Protein AF-A5HHH6-F1 (afdb_monomer_lite)

InterPro domains:
  IPR032675 Leucine-rich repeat domain superfamily [G3DSA:3.80.10.10] (1-51)

Radius of gyration: 11.25 Å; chains: 1; bounding box: 24×21×28 Å

pLDDT: mean 87.02, std 10.76, range [53.34, 97.0]

Sequence (51 aa):
CSCYVSSGNGLRYSDCYRKGLSSVPAGSPDNTQVLYLQENRIQSLPEGAFD

Organism: Petromyzon marinus (NCBI:txid7757)

Structure (mmCIF, N/CA/C/O backbone):
data_AF-A5HHH6-F1
#
_entry.id   AF-A5HHH6-F1
#
loop_
_atom_site.group_PDB
_atom_site.id
_atom_site.type_symbol
_atom_site.label_atom_id
_atom_site.label_alt_id
_atom_site.label_comp_id
_atom_site.label_asym_id
_atom_site.label_entity_id
_atom_site.label_seq_id
_atom_site.pdbx_PDB_ins_code
_atom_site.Cartn_x
_atom_site.Cartn_y
_atom_site.Cartn_z
_atom_site.occupancy
_atom_site.B_iso_or_equiv
_atom_site.auth_seq_id
_atom_site.auth_comp_id
_atom_site.auth_asym_id
_atom_site.auth_atom_id
_atom_site.pdbx_PDB_model_num
ATOM 1 N N . CYS A 1 1 ? -3.358 6.609 -0.388 1.00 87.56 1 CYS A N 1
ATOM 2 C CA . CYS A 1 1 ? -2.034 6.069 -0.746 1.00 87.56 1 CYS A CA 1
ATOM 3 C C . CYS A 1 1 ? -1.609 6.674 -2.072 1.00 87.56 1 CYS A C 1
ATOM 5 O O . CYS A 1 1 ? -2.489 7.113 -2.808 1.00 87.56 1 CYS A O 1
ATOM 7 N N . SER A 1 2 ? -0.314 6.730 -2.364 1.00 90.44 2 SER A N 1
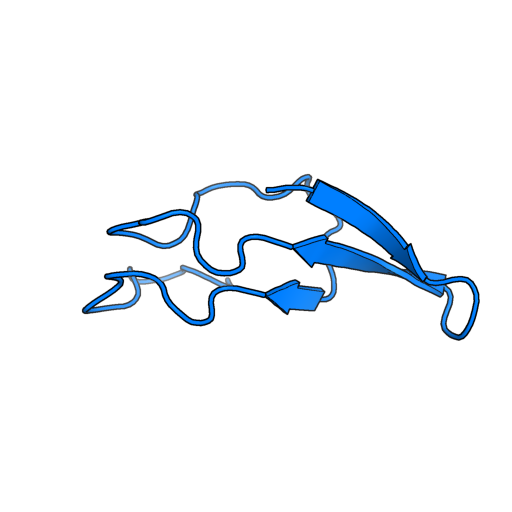ATOM 8 C CA . SER A 1 2 ? 0.205 7.190 -3.656 1.00 90.44 2 SER A CA 1
ATOM 9 C C . SER A 1 2 ? 0.676 5.988 -4.464 1.00 90.44 2 SER A C 1
ATOM 11 O O . SER A 1 2 ? 1.420 5.165 -3.944 1.00 90.44 2 SER A O 1
ATOM 13 N N . CYS A 1 3 ? 0.247 5.876 -5.718 1.00 90.50 3 CYS A N 1
ATOM 14 C CA . CYS A 1 3 ? 0.655 4.779 -6.594 1.00 90.50 3 CYS A CA 1
ATOM 15 C C . CYS A 1 3 ? 1.714 5.266 -7.582 1.00 90.50 3 CYS A C 1
ATOM 17 O O . CYS A 1 3 ? 1.514 6.297 -8.225 1.00 90.50 3 CYS A O 1
ATOM 19 N N . TYR A 1 4 ? 2.812 4.528 -7.730 1.00 91.38 4 TYR A N 1
ATOM 20 C CA . TYR A 1 4 ? 3.862 4.851 -8.699 1.00 91.38 4 TYR A CA 1
ATOM 21 C C . TYR A 1 4 ? 4.583 3.596 -9.194 1.00 91.38 4 TYR A C 1
ATOM 23 O O . TYR A 1 4 ? 4.562 2.554 -8.546 1.00 91.38 4 TYR A O 1
ATOM 31 N N . VAL A 1 5 ? 5.222 3.693 -10.359 1.00 93.50 5 VAL A N 1
ATOM 32 C CA . VAL A 1 5 ? 6.130 2.658 -10.868 1.00 93.50 5 VAL A CA 1
ATOM 33 C C . VAL A 1 5 ? 7.556 3.134 -10.627 1.00 93.50 5 VAL A C 1
ATOM 35 O O . VAL A 1 5 ? 7.897 4.256 -10.997 1.00 93.50 5 VAL A O 1
ATOM 38 N N . SER A 1 6 ? 8.379 2.315 -9.977 1.00 93.00 6 SER A N 1
ATOM 39 C CA . SER A 1 6 ? 9.785 2.651 -9.752 1.00 93.00 6 SER A CA 1
ATOM 40 C C . SER A 1 6 ? 10.586 2.436 -11.029 1.00 93.00 6 SER A C 1
ATOM 42 O O . SER A 1 6 ? 10.621 1.333 -11.572 1.00 93.00 6 SER A O 1
ATOM 44 N N . SER A 1 7 ? 11.290 3.471 -11.482 1.00 92.44 7 SER A N 1
ATOM 45 C CA . SER A 1 7 ? 12.120 3.400 -12.690 1.00 92.44 7 SER A CA 1
ATOM 46 C C . SER A 1 7 ? 13.305 2.435 -12.568 1.00 92.44 7 SER A C 1
ATOM 48 O O . SER A 1 7 ? 13.861 2.039 -13.584 1.00 92.44 7 SER A O 1
ATOM 50 N N . GLY A 1 8 ? 13.712 2.058 -11.349 1.00 94.31 8 GLY A N 1
ATOM 51 C CA . GLY A 1 8 ? 14.879 1.195 -11.131 1.00 94.31 8 GLY A CA 1
ATOM 52 C C . GLY A 1 8 ? 14.609 -0.297 -11.331 1.00 94.31 8 GLY A C 1
ATOM 53 O O . GLY A 1 8 ? 15.490 -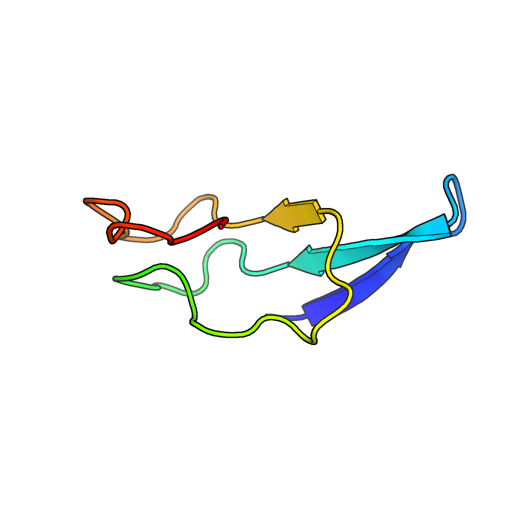1.025 -11.772 1.00 94.31 8 GLY A O 1
ATOM 54 N N . ASN A 1 9 ? 13.400 -0.760 -11.007 1.00 93.88 9 ASN A N 1
ATOM 55 C CA . ASN A 1 9 ? 13.030 -2.180 -11.064 1.00 93.88 9 ASN A CA 1
ATOM 56 C C . ASN A 1 9 ? 11.701 -2.436 -11.792 1.00 93.88 9 ASN A C 1
ATOM 58 O O . ASN A 1 9 ? 11.283 -3.584 -11.907 1.00 93.88 9 ASN A O 1
ATOM 62 N N . GLY A 1 10 ? 11.026 -1.386 -12.270 1.00 92.62 10 GLY A N 1
ATOM 63 C CA . GLY A 1 10 ? 9.733 -1.480 -12.945 1.00 92.62 10 GLY A CA 1
ATOM 64 C C . GLY A 1 10 ? 8.582 -1.897 -12.031 1.00 92.62 10 GLY A C 1
ATOM 65 O O . GLY A 1 10 ? 7.473 -2.098 -12.525 1.00 92.62 10 GLY A O 1
ATOM 66 N N . LEU A 1 11 ? 8.813 -2.025 -10.718 1.00 92.81 11 LEU A N 1
ATOM 67 C CA . LEU A 1 11 ? 7.783 -2.503 -9.810 1.00 92.81 11 LEU A CA 1
ATOM 68 C C . LEU A 1 11 ? 6.757 -1.412 -9.531 1.00 92.81 11 LEU A C 1
ATOM 70 O O . LEU A 1 11 ? 7.085 -0.224 -9.444 1.00 92.81 11 LEU A O 1
ATOM 74 N N . ARG A 1 12 ? 5.505 -1.829 -9.358 1.00 91.88 12 ARG A N 1
ATOM 75 C CA . ARG A 1 12 ? 4.399 -0.937 -9.007 1.00 91.88 12 ARG A CA 1
ATOM 76 C C . ARG A 1 12 ? 4.228 -0.884 -7.489 1.00 91.88 12 ARG A C 1
ATOM 78 O O . ARG A 1 12 ? 3.907 -1.886 -6.851 1.00 91.88 12 ARG A O 1
ATOM 85 N N . TYR A 1 13 ? 4.436 0.302 -6.935 1.00 91.69 13 TYR A N 1
ATOM 86 C CA . TYR A 1 13 ? 4.361 0.606 -5.513 1.00 91.69 13 TYR A CA 1
ATOM 87 C C . TYR A 1 13 ? 3.025 1.261 -5.175 1.00 91.69 13 TYR A C 1
ATOM 89 O O . TYR A 1 13 ? 2.547 2.134 -5.906 1.00 91.69 13 TYR A O 1
ATOM 97 N N . SER A 1 14 ? 2.467 0.883 -4.029 1.00 91.62 14 SER A N 1
ATOM 98 C CA . SER A 1 14 ? 1.391 1.607 -3.360 1.00 91.62 14 SER A CA 1
ATOM 99 C C . SER A 1 14 ? 1.901 2.084 -2.005 1.00 91.62 14 SER A C 1
ATOM 101 O O . SER A 1 14 ? 2.139 1.293 -1.091 1.00 91.62 14 SER A O 1
ATOM 103 N N . ASP A 1 15 ? 2.114 3.390 -1.889 1.00 92.38 15 ASP A N 1
ATOM 104 C CA . ASP A 1 15 ? 2.640 4.018 -0.686 1.00 92.38 15 ASP A CA 1
ATOM 105 C C . ASP A 1 15 ? 1.510 4.550 0.203 1.00 92.38 15 ASP A C 1
ATOM 107 O O . ASP A 1 15 ? 0.866 5.573 -0.077 1.00 92.38 15 ASP A O 1
ATOM 111 N N . CYS A 1 16 ? 1.247 3.820 1.283 1.00 92.88 16 CYS A N 1
ATOM 112 C CA . CYS A 1 16 ? 0.306 4.168 2.338 1.00 92.88 16 CYS A CA 1
ATOM 113 C C . CYS A 1 16 ? 1.013 4.550 3.650 1.00 92.88 16 CYS A C 1
ATOM 115 O O . CYS A 1 16 ? 0.391 4.471 4.717 1.00 92.88 16 CYS A O 1
ATOM 117 N N . TYR A 1 17 ? 2.279 4.970 3.596 1.00 95.12 17 TYR A N 1
ATOM 118 C CA . TYR A 1 17 ? 3.031 5.388 4.773 1.00 95.12 17 TYR A CA 1
ATOM 119 C C . TYR A 1 17 ? 2.299 6.494 5.544 1.00 95.12 17 TYR A C 1
ATOM 121 O O . TYR A 1 17 ? 1.843 7.492 4.967 1.00 95.12 17 TYR A O 1
ATOM 129 N N . ARG A 1 18 ? 2.173 6.293 6.862 1.00 96.56 18 ARG A N 1
ATOM 130 C CA . ARG A 1 18 ? 1.627 7.267 7.819 1.00 96.56 18 ARG A CA 1
AT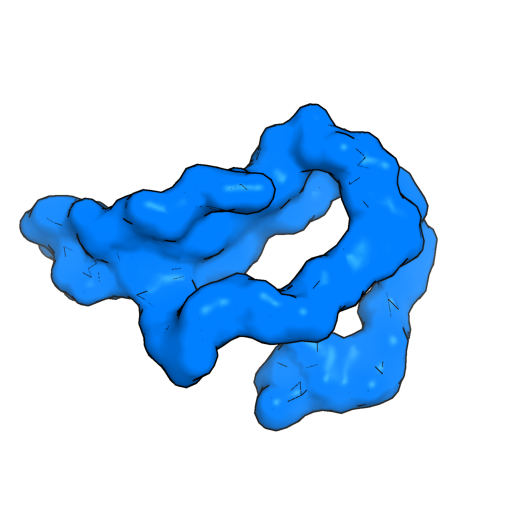OM 131 C C . ARG A 1 18 ? 0.280 7.874 7.401 1.00 96.56 18 ARG A C 1
ATOM 133 O O . ARG A 1 18 ? 0.041 9.075 7.537 1.00 96.56 18 ARG A O 1
ATOM 140 N N . LYS A 1 19 ? -0.628 7.044 6.882 1.00 94.25 19 LYS A N 1
ATOM 141 C CA . LYS A 1 19 ? -1.983 7.463 6.474 1.00 94.25 19 LYS A CA 1
ATOM 142 C C . LYS A 1 19 ? -3.030 7.323 7.583 1.00 94.25 19 LYS A C 1
ATOM 144 O O . LYS A 1 19 ? -4.172 7.718 7.376 1.00 94.25 19 LYS A O 1
ATOM 149 N N . GLY A 1 20 ? -2.653 6.809 8.756 1.00 95.31 20 GLY A N 1
ATOM 150 C CA . GLY A 1 20 ? -3.567 6.612 9.885 1.00 95.31 20 GLY A CA 1
ATOM 151 C C . GLY A 1 20 ? -4.553 5.459 9.681 1.00 95.31 20 GLY A C 1
ATOM 152 O O . GLY A 1 20 ? -5.614 5.457 10.299 1.00 95.31 20 GLY A O 1
ATOM 153 N N . LEU A 1 21 ? -4.212 4.496 8.821 1.00 93.12 21 LEU A N 1
ATOM 154 C CA . LEU A 1 21 ? -5.056 3.347 8.497 1.00 93.12 21 LEU A CA 1
ATOM 155 C C . LEU A 1 21 ? -5.222 2.434 9.717 1.00 93.12 21 LEU A C 1
ATOM 157 O O . LEU A 1 21 ? -4.249 2.156 10.414 1.00 93.12 21 LEU A O 1
ATOM 161 N N . SER A 1 22 ? -6.440 1.960 9.965 1.00 94.00 22 SER A N 1
ATOM 162 C CA . SER A 1 22 ? -6.752 0.967 11.005 1.00 94.00 22 SER A CA 1
ATOM 163 C C . SER A 1 22 ? -6.840 -0.463 10.466 1.00 94.00 22 SER A C 1
ATOM 165 O O . SER A 1 22 ? -6.832 -1.411 11.244 1.00 94.00 22 SER A O 1
ATOM 167 N N . SER A 1 23 ? -6.896 -0.625 9.146 1.00 90.69 23 SER A N 1
ATOM 168 C CA . SER A 1 23 ? -6.916 -1.907 8.445 1.00 90.69 23 SER A CA 1
ATOM 169 C C . SER A 1 23 ? -6.076 -1.831 7.171 1.00 90.69 23 SER A C 1
ATOM 171 O O . SER A 1 23 ? -5.759 -0.742 6.680 1.00 90.69 23 SER A O 1
ATOM 173 N N . VAL A 1 24 ? -5.705 -2.996 6.635 1.00 86.62 24 VAL A N 1
ATOM 174 C CA . VAL A 1 24 ? -5.118 -3.081 5.294 1.00 86.62 24 VAL A CA 1
ATOM 175 C C . VAL A 1 24 ? -6.175 -2.601 4.290 1.00 86.62 24 VAL A C 1
ATOM 177 O O . VAL A 1 24 ? -7.305 -3.095 4.330 1.00 86.62 24 VAL A O 1
ATOM 180 N N . PRO A 1 25 ? -5.867 -1.622 3.422 1.00 80.38 25 PRO A N 1
ATOM 181 C CA . PRO A 1 25 ? -6.818 -1.155 2.428 1.00 80.38 25 PRO A CA 1
ATOM 182 C C . PRO A 1 25 ? -7.092 -2.285 1.431 1.00 80.38 25 PRO A C 1
ATOM 184 O O . PRO A 1 25 ? -6.180 -2.742 0.746 1.00 80.38 25 PRO A O 1
ATOM 187 N N . ALA A 1 26 ? -8.349 -2.729 1.361 1.00 69.19 26 ALA A N 1
ATOM 188 C CA . ALA A 1 26 ? -8.800 -3.668 0.343 1.00 69.19 26 ALA A CA 1
ATOM 189 C C . ALA A 1 26 ? -8.682 -2.984 -1.027 1.00 69.19 26 ALA A C 1
ATOM 191 O O . ALA A 1 26 ? -9.377 -2.005 -1.297 1.00 69.19 26 ALA A O 1
ATOM 192 N N . GLY A 1 27 ? -7.751 -3.453 -1.855 1.00 59.03 27 GLY A N 1
ATOM 193 C CA . GLY A 1 27 ? -7.517 -2.913 -3.192 1.00 59.03 27 GLY A CA 1
ATOM 194 C C . GLY A 1 27 ? -6.637 -1.662 -3.216 1.00 59.03 27 GLY A C 1
ATOM 195 O O . GLY A 1 27 ? -7.087 -0.551 -3.493 1.00 59.03 27 GLY A O 1
ATOM 196 N N . SER A 1 28 ? -5.327 -1.841 -3.040 1.00 53.34 28 SER A N 1
ATOM 197 C CA . SER A 1 28 ? -4.404 -1.102 -3.911 1.00 53.34 28 SER A CA 1
ATOM 198 C C . SER A 1 28 ? -4.621 -1.604 -5.345 1.00 53.34 28 SER A C 1
ATOM 200 O O . SER A 1 28 ? -4.889 -2.796 -5.477 1.00 53.34 28 SER A O 1
ATOM 202 N N . PRO A 1 29 ? -4.527 -0.766 -6.398 1.00 55.69 29 PRO A N 1
ATOM 203 C CA . PRO A 1 29 ? -4.881 -1.167 -7.766 1.00 55.69 29 PRO A CA 1
ATOM 204 C C . PRO A 1 29 ? -4.264 -2.527 -8.093 1.00 55.69 29 PRO A C 1
ATOM 206 O O . PRO A 1 29 ? -3.091 -2.698 -7.749 1.00 55.69 29 PRO A O 1
ATOM 209 N N . ASP A 1 30 ? -5.040 -3.419 -8.728 1.00 61.88 30 ASP A N 1
ATOM 210 C CA . ASP A 1 30 ? -4.875 -4.885 -8.926 1.00 61.88 30 ASP A CA 1
ATOM 211 C C . ASP A 1 30 ? -3.475 -5.416 -9.306 1.00 61.88 30 ASP A C 1
ATOM 213 O O . ASP A 1 30 ? -3.262 -6.611 -9.435 1.00 61.88 30 ASP A O 1
ATOM 217 N N . ASN A 1 31 ? -2.487 -4.545 -9.480 1.00 76.75 31 ASN A N 1
ATOM 218 C CA . ASN A 1 31 ? -1.123 -4.847 -9.882 1.00 76.75 31 ASN A CA 1
ATOM 219 C C . ASN A 1 31 ? -0.075 -4.258 -8.922 1.00 76.75 31 ASN A C 1
ATOM 221 O O . ASN A 1 31 ? 1.042 -3.958 -9.344 1.00 76.75 31 ASN A O 1
ATOM 225 N N . THR A 1 32 ? -0.426 -3.988 -7.663 1.00 86.50 32 THR A N 1
ATOM 226 C CA . THR A 1 32 ? 0.549 -3.519 -6.667 1.00 86.50 32 THR A CA 1
ATOM 227 C C . THR A 1 32 ? 1.467 -4.668 -6.282 1.00 86.50 32 THR A C 1
ATOM 229 O O . THR A 1 32 ? 1.018 -5.685 -5.774 1.00 86.50 32 THR A O 1
ATOM 232 N N . GLN A 1 33 ? 2.761 -4.489 -6.520 1.00 89.44 33 GLN A N 1
ATOM 233 C CA . GLN A 1 33 ? 3.788 -5.486 -6.221 1.00 89.44 33 GLN A CA 1
ATOM 234 C C . GLN A 1 33 ? 4.511 -5.173 -4.912 1.00 89.44 33 GLN A C 1
ATOM 236 O O . GLN A 1 33 ? 5.040 -6.072 -4.266 1.00 89.44 33 GLN A O 1
ATOM 241 N N . VAL A 1 34 ? 4.537 -3.897 -4.514 1.00 90.38 34 VAL A N 1
ATOM 242 C CA . VAL A 1 34 ? 5.113 -3.464 -3.240 1.00 90.38 34 VAL A CA 1
ATOM 243 C C . VAL A 1 34 ? 4.145 -2.527 -2.529 1.00 90.38 34 VAL A C 1
ATOM 245 O O . VAL A 1 34 ? 3.724 -1.513 -3.084 1.00 90.38 34 VAL A O 1
ATOM 248 N N . LEU A 1 35 ? 3.806 -2.857 -1.286 1.00 90.12 35 LEU A N 1
ATOM 249 C CA . LEU A 1 35 ? 2.859 -2.109 -0.466 1.00 90.12 35 LEU A CA 1
ATOM 250 C C . LEU A 1 35 ? 3.553 -1.587 0.798 1.00 90.12 35 LEU A C 1
ATOM 252 O O . LEU A 1 35 ? 4.095 -2.362 1.586 1.00 90.12 35 LEU A O 1
ATOM 256 N N . TYR A 1 36 ? 3.519 -0.271 1.008 1.00 92.75 36 TYR A N 1
ATOM 257 C CA . TYR A 1 36 ? 4.056 0.373 2.209 1.00 92.75 36 TYR A CA 1
ATOM 258 C C . TYR A 1 36 ? 2.931 0.753 3.164 1.00 92.75 36 TYR A C 1
ATOM 260 O O . TYR A 1 36 ? 2.105 1.601 2.847 1.00 92.75 36 TYR A O 1
ATOM 268 N N . LEU A 1 37 ? 2.905 0.122 4.340 1.00 93.19 37 LEU A N 1
ATOM 269 C CA . LEU A 1 37 ? 1.889 0.322 5.385 1.00 93.19 37 LEU A CA 1
ATOM 270 C C . LEU A 1 37 ? 2.483 0.796 6.717 1.00 93.19 37 LEU A C 1
ATOM 272 O O . LEU A 1 37 ? 1.781 0.811 7.728 1.00 93.19 37 LEU A O 1
ATOM 276 N N . GLN A 1 38 ? 3.756 1.181 6.750 1.00 94.69 38 GLN A N 1
ATOM 277 C CA . GLN A 1 38 ? 4.427 1.576 7.985 1.00 94.69 38 GLN A CA 1
ATOM 278 C C . GLN A 1 38 ? 3.796 2.850 8.578 1.00 94.69 38 GLN A C 1
ATOM 280 O O . GLN A 1 38 ? 3.197 3.665 7.870 1.00 94.69 38 GLN A O 1
ATOM 285 N N . GLU A 1 39 ? 3.922 3.007 9.898 1.00 97.00 39 GLU A N 1
ATOM 286 C CA . GLU A 1 39 ? 3.340 4.120 10.670 1.00 97.00 39 GLU A CA 1
ATOM 287 C C . GLU A 1 39 ? 1.813 4.272 10.541 1.00 97.00 39 GLU A C 1
ATOM 289 O O . GLU A 1 39 ? 1.252 5.366 10.626 1.00 97.00 39 GLU A O 1
ATOM 294 N N . ASN A 1 40 ? 1.115 3.151 10.371 1.00 95.50 40 ASN A N 1
ATOM 295 C CA . ASN A 1 40 ? -0.336 3.078 10.505 1.00 95.50 40 ASN A CA 1
ATOM 296 C C . ASN A 1 40 ? -0.745 2.479 11.862 1.00 95.50 40 ASN A C 1
ATOM 298 O O . ASN A 1 40 ? 0.091 2.131 12.692 1.00 95.50 40 ASN A O 1
ATOM 302 N N . ARG A 1 41 ? -2.055 2.387 12.101 1.00 96.69 41 ARG A N 1
ATOM 303 C CA . ARG A 1 41 ? -2.680 1.851 13.324 1.00 96.69 41 ARG A CA 1
ATOM 304 C C . ARG A 1 41 ? -3.271 0.457 13.084 1.00 96.69 41 ARG A C 1
ATOM 306 O O . ARG A 1 41 ? -4.254 0.086 13.719 1.00 96.69 41 ARG A O 1
ATOM 313 N N . ILE A 1 42 ? -2.704 -0.282 12.132 1.00 93.06 42 ILE A N 1
ATOM 314 C CA . ILE A 1 42 ? -3.132 -1.636 11.781 1.00 93.06 42 ILE A CA 1
ATOM 315 C C . ILE A 1 42 ? -2.666 -2.563 12.903 1.00 93.06 42 ILE A C 1
ATOM 317 O O . ILE A 1 42 ? -1.467 -2.731 13.109 1.00 93.06 42 ILE A O 1
ATOM 321 N N . GLN A 1 43 ? -3.618 -3.114 13.655 1.00 93.31 43 GLN A N 1
ATOM 322 C CA . GLN A 1 43 ? -3.333 -3.991 14.798 1.00 93.31 43 GLN A CA 1
ATOM 323 C C . GLN A 1 43 ? -3.300 -5.470 14.407 1.00 93.31 43 GLN A C 1
ATOM 325 O O . GLN A 1 43 ? -2.613 -6.265 15.041 1.00 93.31 43 GLN A O 1
ATOM 330 N N . SER A 1 44 ? -4.037 -5.834 13.362 1.00 91.50 44 SER A N 1
ATOM 331 C CA . SER A 1 44 ? -4.111 -7.186 12.830 1.00 91.50 44 SER A CA 1
ATOM 332 C C . SER A 1 44 ? -4.296 -7.147 11.319 1.00 91.50 44 SER A C 1
ATOM 334 O O . SER A 1 44 ? -4.793 -6.170 10.750 1.00 91.50 44 SER A 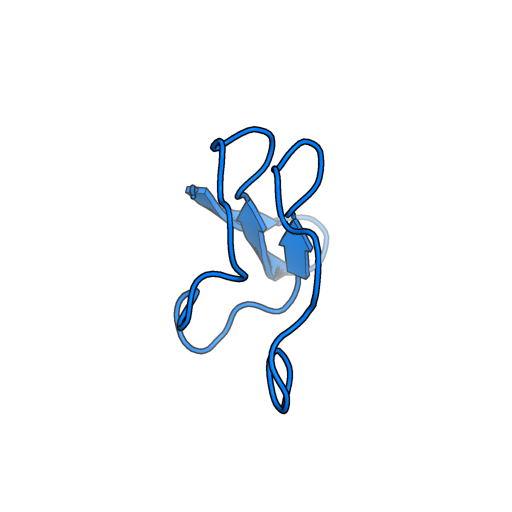O 1
ATOM 336 N N . LEU A 1 45 ? -3.865 -8.221 10.670 1.00 86.25 45 LEU A N 1
ATOM 337 C CA . LEU A 1 45 ? -4.107 -8.449 9.255 1.00 86.25 45 LEU A CA 1
ATOM 338 C C . LEU A 1 45 ? -5.398 -9.267 9.125 1.00 86.25 45 LEU A C 1
ATOM 340 O O . LEU A 1 45 ? -5.523 -10.271 9.832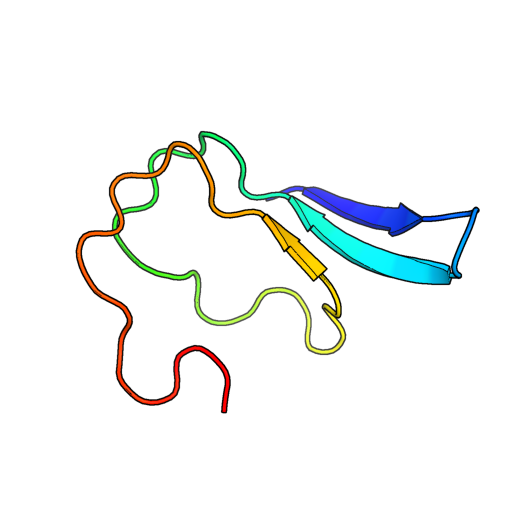 1.00 86.25 45 LEU A O 1
ATOM 344 N N . PRO A 1 46 ? -6.362 -8.856 8.282 1.00 83.00 46 PRO A N 1
ATOM 345 C CA . PRO A 1 46 ? -7.493 -9.715 7.968 1.00 83.00 46 PRO A CA 1
ATOM 346 C C . PRO A 1 46 ? -7.007 -10.994 7.274 1.00 83.00 46 PRO A C 1
ATOM 348 O O . PRO A 1 46 ? -5.965 -11.002 6.614 1.00 83.00 46 PRO A O 1
ATOM 351 N N . GLU A 1 47 ? -7.762 -12.076 7.430 1.00 85.19 47 GLU A N 1
ATOM 352 C CA . GLU A 1 47 ? -7.519 -13.307 6.681 1.00 85.19 47 GLU A CA 1
ATOM 353 C C . GLU A 1 47 ? -7.619 -13.003 5.177 1.00 85.19 47 GLU A C 1
ATOM 355 O O . GLU A 1 47 ? -8.495 -12.245 4.755 1.00 85.19 47 GLU A O 1
ATOM 360 N N . GLY A 1 48 ? -6.665 -13.498 4.390 1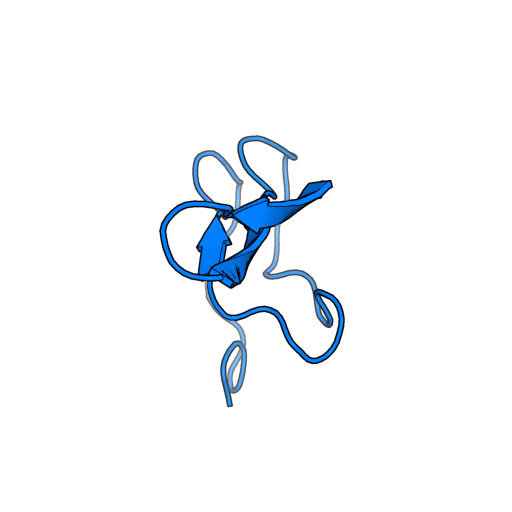.00 81.06 48 GLY A N 1
ATOM 361 C CA . GLY A 1 48 ? -6.569 -13.174 2.966 1.00 81.06 48 GLY A CA 1
ATOM 362 C C . GLY A 1 48 ? -6.216 -11.722 2.637 1.00 81.06 48 GLY A C 1
ATOM 363 O O . GLY A 1 48 ? -6.480 -11.267 1.530 1.00 81.06 48 GLY A O 1
ATOM 364 N N . ALA A 1 49 ? -5.584 -10.972 3.551 1.00 79.56 49 ALA A N 1
ATOM 365 C CA . ALA A 1 49 ? -5.089 -9.618 3.257 1.00 79.56 49 ALA A CA 1
ATOM 366 C C . ALA A 1 49 ? -4.129 -9.544 2.049 1.00 79.56 49 ALA A C 1
ATOM 368 O O . ALA A 1 49 ? -3.922 -8.455 1.510 1.00 79.56 49 ALA A O 1
ATOM 369 N N . PHE A 1 50 ? -3.521 -10.675 1.676 1.00 74.38 50 PHE A N 1
ATOM 370 C CA . PHE A 1 50 ? -2.510 -10.797 0.624 1.00 74.38 50 PHE A CA 1
ATOM 371 C C . PHE A 1 50 ? -2.692 -12.050 -0.254 1.00 74.38 50 PHE A C 1
ATOM 373 O O . PHE A 1 50 ? -1.733 -12.436 -0.921 1.00 74.38 50 PHE A O 1
ATOM 380 N N . ASP A 1 51 ? -3.862 -12.698 -0.199 1.00 69.88 51 ASP A N 1
ATOM 381 C CA . ASP A 1 51 ? -4.175 -13.875 -1.031 1.00 69.88 51 ASP A CA 1
ATOM 382 C C . ASP A 1 51 ? -4.522 -13.493 -2.481 1.00 69.88 51 ASP A C 1
ATOM 384 O O . ASP A 1 51 ? -5.006 -12.356 -2.706 1.00 69.88 51 ASP A O 1
#

Secondary structure (DSSP, 8-state):
-EEEE-TTT-PEEEE-TTS--SS--S-S-TT--EEE-TTS---SPPTTTT-

Foldseek 3Di:
DDWDQDPVPRAIEDEPAQVQDQALDDDPDPRHPYYHDPNYNDPDYPVPSPD